Protein AF-A0A257MW65-F1 (afdb_monomer)

Structure (mmCIF, N/CA/C/O backbone):
data_AF-A0A257MW65-F1
#
_entry.id   AF-A0A257MW65-F1
#
loop_
_atom_site.group_PDB
_atom_site.id
_atom_site.type_symbol
_atom_site.label_atom_id
_atom_site.label_alt_id
_atom_site.label_comp_id
_atom_site.label_asym_id
_atom_site.label_entity_id
_atom_site.label_seq_id
_atom_site.pdbx_PDB_ins_code
_atom_site.Cartn_x
_atom_site.Cartn_y
_atom_site.Cartn_z
_atom_site.occupancy
_atom_site.B_iso_or_equiv
_atom_site.auth_seq_id
_atom_site.auth_comp_id
_atom_site.auth_asym_id
_atom_site.auth_atom_id
_atom_site.pdbx_PDB_model_num
ATOM 1 N N . MET A 1 1 ? -24.079 32.398 -59.453 1.00 45.75 1 MET A N 1
ATOM 2 C CA . MET A 1 1 ? -22.745 32.747 -58.920 1.00 45.75 1 MET A CA 1
ATOM 3 C C . MET A 1 1 ? -22.932 33.469 -57.588 1.00 45.75 1 MET A C 1
ATOM 5 O O . MET A 1 1 ? -23.315 34.628 -57.609 1.00 45.75 1 MET A O 1
ATOM 9 N N . LYS A 1 2 ? -22.799 32.754 -56.462 1.00 38.50 2 LYS A N 1
ATOM 10 C CA . LYS A 1 2 ? -22.516 33.248 -55.097 1.00 38.50 2 LYS A CA 1
ATOM 11 C C . LYS A 1 2 ? -22.388 32.013 -54.193 1.00 38.50 2 LYS A C 1
ATOM 13 O O . LYS A 1 2 ? -23.269 31.165 -54.165 1.00 38.50 2 LYS A O 1
ATOM 18 N N . THR A 1 3 ? -21.215 31.882 -53.598 1.00 43.53 3 THR A N 1
ATOM 19 C CA . THR A 1 3 ? -20.648 30.727 -52.893 1.00 43.53 3 THR A CA 1
ATOM 20 C C . THR A 1 3 ? -21.220 30.560 -51.482 1.00 43.53 3 THR A C 1
ATOM 22 O O . THR A 1 3 ? -21.265 31.540 -50.742 1.00 43.53 3 THR A O 1
ATOM 25 N N . LEU A 1 4 ? -21.570 29.332 -51.077 1.00 43.34 4 LEU A N 1
ATOM 26 C CA . LEU A 1 4 ? -21.638 28.942 -49.662 1.00 43.34 4 LEU A CA 1
ATOM 27 C C . LEU A 1 4 ? -20.297 28.313 -49.265 1.00 43.34 4 LEU A C 1
ATOM 29 O O . LEU A 1 4 ? -19.873 27.332 -49.871 1.00 43.34 4 LEU A O 1
ATOM 33 N N . ALA A 1 5 ? -19.642 28.878 -48.253 1.00 49.09 5 ALA A N 1
ATOM 34 C CA . ALA A 1 5 ? -18.481 28.282 -47.604 1.00 49.09 5 ALA A CA 1
ATOM 35 C C . ALA A 1 5 ? -18.961 27.421 -46.428 1.00 49.09 5 ALA A C 1
ATOM 37 O O . ALA A 1 5 ? -19.588 27.933 -45.502 1.00 49.09 5 ALA A O 1
ATOM 38 N N . ALA A 1 6 ? -18.682 26.119 -46.471 1.00 46.75 6 ALA A N 1
ATOM 39 C CA . ALA A 1 6 ? -18.875 25.221 -45.340 1.00 46.75 6 ALA A CA 1
ATOM 40 C C . ALA A 1 6 ? -17.582 25.193 -44.513 1.00 46.75 6 ALA A C 1
ATOM 42 O O . ALA A 1 6 ? -16.540 24.748 -44.993 1.00 46.75 6 ALA A O 1
ATOM 43 N N . ALA A 1 7 ? -17.643 25.699 -43.282 1.00 52.81 7 ALA A N 1
ATOM 44 C CA . ALA A 1 7 ? -16.561 25.586 -42.315 1.00 52.81 7 ALA A CA 1
ATOM 45 C C . ALA A 1 7 ? -16.566 24.168 -41.726 1.00 52.81 7 ALA A C 1
ATOM 47 O O . ALA A 1 7 ? -17.460 23.802 -40.963 1.00 52.81 7 ALA A O 1
ATOM 48 N N . LEU A 1 8 ? -15.577 23.361 -42.107 1.00 46.97 8 LEU A N 1
ATOM 49 C CA . LEU A 1 8 ? -15.338 22.042 -41.533 1.00 46.97 8 LEU A CA 1
ATOM 50 C C . LEU A 1 8 ? -14.536 22.226 -40.236 1.00 46.97 8 LEU A C 1
ATOM 52 O O . LEU A 1 8 ? -13.322 22.413 -40.264 1.00 46.97 8 LEU A O 1
ATOM 56 N N . CYS A 1 9 ? -15.228 22.237 -39.099 1.00 46.06 9 CYS A N 1
ATOM 57 C CA . CYS A 1 9 ? -14.599 22.289 -37.783 1.00 46.06 9 CYS A CA 1
ATOM 58 C C . CYS A 1 9 ? -14.090 20.881 -37.436 1.00 46.06 9 CYS A C 1
ATOM 60 O O . CYS A 1 9 ? -14.868 20.006 -37.057 1.00 46.06 9 CYS A O 1
ATOM 62 N N . LEU A 1 10 ? -12.794 20.637 -37.638 1.00 53.50 10 LEU A N 1
ATOM 63 C CA . LEU A 1 10 ? -12.142 19.372 -37.304 1.00 53.50 10 LEU A CA 1
ATOM 64 C C . LEU A 1 10 ? -11.829 19.366 -35.798 1.00 53.50 10 LEU A C 1
ATOM 66 O O . LEU A 1 10 ? -10.798 19.874 -35.363 1.00 53.50 10 LEU A O 1
ATOM 70 N N . ALA A 1 11 ? -12.744 18.839 -34.983 1.00 56.62 11 ALA A N 1
ATOM 71 C CA . ALA A 1 11 ? -12.486 18.615 -33.565 1.00 56.62 11 ALA A CA 1
ATOM 72 C C . ALA A 1 11 ? -11.553 17.401 -33.409 1.00 56.62 11 ALA A C 1
ATOM 74 O O . ALA A 1 11 ? -11.991 16.253 -33.480 1.00 56.62 11 ALA A O 1
ATOM 75 N N . CYS A 1 12 ? -10.257 17.651 -33.214 1.00 48.00 12 CYS A N 1
ATOM 76 C CA . CYS A 1 12 ? -9.317 16.638 -32.742 1.00 48.00 12 CYS A CA 1
ATOM 77 C C . CYS A 1 12 ? -9.683 16.267 -31.300 1.00 48.00 12 CYS A C 1
ATOM 79 O O . CYS A 1 12 ? -9.282 16.949 -30.360 1.00 48.00 12 CYS A O 1
ATOM 81 N N . PHE A 1 13 ? -10.447 15.191 -31.116 1.00 51.84 13 PHE A N 1
ATOM 82 C CA . PHE A 1 13 ? -10.570 14.549 -29.812 1.00 51.84 13 PHE A CA 1
ATOM 83 C C . PHE A 1 13 ? -9.219 13.919 -29.469 1.00 51.84 13 PHE A C 1
ATOM 85 O O . PHE A 1 13 ? -8.873 12.843 -29.951 1.00 51.84 13 PHE A O 1
ATOM 92 N N . THR A 1 14 ? -8.424 14.607 -28.655 1.00 47.19 14 THR A N 1
ATOM 93 C CA . THR A 1 14 ? -7.296 13.988 -27.964 1.00 47.19 14 THR A CA 1
ATOM 94 C C . THR A 1 14 ? -7.869 12.961 -26.992 1.00 47.19 14 THR A C 1
ATOM 96 O O . THR A 1 14 ? -8.421 13.336 -25.957 1.00 47.19 14 THR A O 1
ATOM 99 N N . HIS A 1 15 ? -7.780 11.671 -27.323 1.00 45.44 15 HIS A N 1
ATOM 100 C CA . HIS A 1 15 ? -7.971 10.618 -26.331 1.00 45.44 15 HIS A CA 1
ATOM 101 C C . HIS A 1 15 ? -6.821 10.722 -25.330 1.00 45.44 15 HIS A C 1
ATOM 103 O O . HIS A 1 15 ? -5.719 10.238 -25.578 1.00 45.44 15 HIS A O 1
ATOM 109 N N . ILE A 1 16 ? -7.070 11.399 -24.212 1.00 57.78 16 ILE A N 1
ATOM 110 C CA . ILE A 1 16 ? -6.272 11.195 -23.011 1.00 57.78 16 ILE A CA 1
ATOM 111 C C . ILE A 1 16 ? -6.591 9.761 -22.594 1.00 57.78 16 ILE A C 1
ATOM 113 O O . ILE A 1 16 ? -7.752 9.450 -22.329 1.00 57.78 16 ILE A O 1
ATOM 117 N N . ALA A 1 17 ? -5.598 8.873 -22.639 1.00 55.84 17 ALA A N 1
ATOM 118 C CA . ALA A 1 17 ? -5.728 7.558 -22.034 1.00 55.84 17 ALA A CA 1
ATOM 119 C C . ALA A 1 17 ? -5.981 7.797 -20.545 1.00 55.84 17 ALA A C 1
ATOM 121 O O . ALA A 1 17 ? -5.096 8.258 -19.826 1.00 55.84 17 ALA A O 1
ATOM 122 N N . GLN A 1 18 ? -7.225 7.610 -20.122 1.00 60.44 18 GLN A N 1
ATOM 123 C CA . GLN A 1 18 ? -7.570 7.689 -18.717 1.00 60.44 18 GLN A CA 1
ATOM 124 C C . GLN A 1 18 ? -6.898 6.483 -18.057 1.00 60.44 18 GLN A C 1
ATOM 126 O O . GLN A 1 18 ? -7.027 5.371 -18.568 1.00 60.44 18 GLN A O 1
ATOM 131 N N . ALA A 1 19 ? -6.157 6.692 -16.969 1.00 73.81 19 ALA A N 1
ATOM 132 C CA . ALA A 1 19 ? -5.786 5.575 -16.108 1.00 73.81 19 ALA A CA 1
ATOM 133 C C . ALA A 1 19 ? -7.074 4.820 -15.728 1.00 73.81 19 ALA A C 1
ATOM 135 O O . ALA A 1 19 ? -8.128 5.443 -15.569 1.00 73.81 19 ALA A O 1
ATOM 136 N N . GLU A 1 20 ? -7.014 3.492 -15.672 1.00 88.19 20 GLU A N 1
ATOM 137 C CA . GLU A 1 20 ? -8.154 2.609 -15.421 1.00 88.19 20 GLU A CA 1
ATOM 138 C C . GLU A 1 20 ? -7.747 1.500 -14.450 1.00 88.19 20 GLU A C 1
ATOM 140 O O . GLU A 1 20 ? -6.576 1.154 -14.315 1.00 88.19 20 GLU A O 1
ATOM 145 N N . CYS A 1 21 ? -8.739 0.917 -13.782 1.00 95.56 21 CYS A N 1
ATOM 146 C CA . CYS A 1 21 ? -8.522 -0.242 -12.928 1.00 95.56 21 CYS A CA 1
ATOM 147 C C . CYS A 1 21 ? -8.007 -1.426 -13.757 1.00 95.56 21 CYS A C 1
ATOM 149 O O . CYS A 1 21 ? -8.577 -1.753 -14.799 1.00 95.56 21 CYS A O 1
ATOM 151 N N . ASP A 1 22 ? -6.965 -2.097 -13.272 1.00 95.88 22 ASP A N 1
ATOM 152 C CA . ASP A 1 22 ? -6.332 -3.217 -13.962 1.00 95.88 22 ASP A CA 1
ATOM 153 C C . ASP A 1 22 ? -6.542 -4.558 -13.222 1.00 95.88 22 ASP A C 1
ATOM 155 O O . ASP A 1 22 ? -7.262 -4.677 -12.228 1.00 95.88 22 ASP A O 1
ATOM 159 N N . LYS A 1 23 ? -5.854 -5.608 -13.684 1.00 96.94 23 LYS A N 1
ATOM 160 C CA . LYS A 1 23 ? -5.909 -6.938 -13.051 1.00 96.94 23 LYS A CA 1
ATOM 161 C C . LYS A 1 23 ? -5.281 -6.981 -11.655 1.00 96.94 23 LYS A C 1
ATOM 163 O O . LYS A 1 23 ? -5.504 -7.945 -10.923 1.00 96.94 23 LYS A O 1
ATOM 168 N N . ASN A 1 24 ? -4.420 -6.033 -11.299 1.00 97.06 24 ASN A N 1
ATOM 169 C CA . ASN A 1 24 ? -3.856 -5.941 -9.959 1.00 97.06 24 ASN A CA 1
ATOM 170 C C . ASN A 1 24 ? -4.863 -5.327 -8.988 1.00 97.06 24 ASN A C 1
ATOM 172 O O . ASN A 1 24 ? -4.951 -5.821 -7.864 1.00 97.06 24 ASN A O 1
ATOM 176 N N . ALA A 1 25 ? -5.693 -4.378 -9.430 1.00 97.94 25 ALA A N 1
ATOM 177 C CA . ALA A 1 25 ? -6.851 -3.934 -8.655 1.00 97.94 25 ALA A CA 1
ATOM 178 C C . ALA A 1 25 ? -7.771 -5.120 -8.297 1.00 97.94 25 ALA A C 1
ATOM 180 O O . ALA A 1 25 ? -8.117 -5.295 -7.129 1.00 97.94 25 ALA A O 1
ATOM 181 N N . ASP A 1 26 ? -8.069 -6.014 -9.250 1.00 97.69 26 ASP A N 1
ATOM 182 C CA . ASP A 1 26 ? -8.863 -7.228 -8.985 1.00 97.69 26 ASP A CA 1
ATOM 183 C C . ASP A 1 26 ? -8.221 -8.137 -7.924 1.00 97.69 26 ASP A C 1
ATOM 185 O O . ASP A 1 26 ? -8.892 -8.655 -7.024 1.00 97.69 26 ASP A O 1
ATOM 189 N N . LYS A 1 27 ? -6.898 -8.342 -8.006 1.00 97.00 27 LYS A N 1
ATOM 190 C CA . LYS A 1 27 ? -6.151 -9.125 -7.006 1.00 97.00 27 LYS A CA 1
ATOM 191 C C . LYS A 1 27 ? -6.209 -8.462 -5.634 1.00 97.00 27 LYS A C 1
ATOM 193 O O . LYS A 1 27 ? -6.384 -9.170 -4.643 1.00 97.00 27 LYS A O 1
ATOM 198 N N . LEU A 1 28 ? -6.073 -7.137 -5.578 1.00 97.12 28 LEU A N 1
ATOM 199 C CA . LEU A 1 28 ? -6.135 -6.363 -4.343 1.00 97.12 28 LEU A CA 1
ATOM 200 C C . LEU A 1 28 ? -7.518 -6.487 -3.692 1.00 97.12 28 LEU A C 1
ATOM 202 O O . LEU A 1 28 ? -7.604 -6.823 -2.514 1.00 97.12 28 LEU A O 1
ATOM 206 N N . ILE A 1 29 ? -8.593 -6.314 -4.467 1.00 98.25 29 ILE A N 1
ATOM 207 C CA . ILE A 1 29 ? -9.978 -6.473 -3.994 1.00 98.25 29 ILE A CA 1
ATOM 208 C C . ILE A 1 29 ? -10.203 -7.887 -3.462 1.00 98.25 29 ILE A C 1
ATOM 21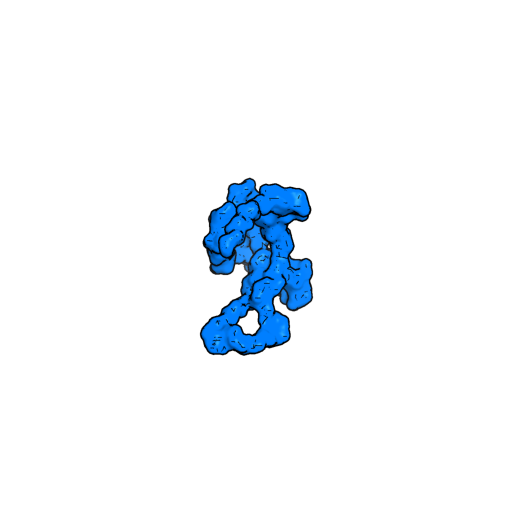0 O O . ILE A 1 29 ? -10.767 -8.063 -2.384 1.00 98.25 29 ILE A O 1
ATOM 214 N N . LYS A 1 30 ? -9.723 -8.910 -4.178 1.00 98.25 30 LYS A N 1
ATOM 215 C CA . LYS A 1 30 ? -9.834 -10.301 -3.730 1.00 98.25 30 LYS A CA 1
ATOM 216 C C . LYS A 1 30 ? -9.083 -10.546 -2.417 1.00 98.25 30 LYS A C 1
ATOM 218 O O . LYS A 1 30 ? -9.608 -11.232 -1.542 1.00 98.25 30 LYS A O 1
ATOM 223 N N . ALA A 1 31 ? -7.868 -10.016 -2.286 1.00 97.19 31 ALA A N 1
ATOM 224 C CA . ALA A 1 31 ? -7.037 -10.191 -1.095 1.00 97.19 31 ALA A CA 1
ATOM 225 C C . ALA A 1 31 ? -7.609 -9.463 0.133 1.00 97.19 31 ALA A C 1
ATOM 227 O O . ALA A 1 31 ? -7.552 -9.995 1.238 1.00 97.19 31 ALA A O 1
ATOM 228 N N . TYR A 1 32 ? -8.204 -8.286 -0.069 1.00 96.56 32 TYR A N 1
ATOM 229 C CA . TYR A 1 32 ? -8.754 -7.431 0.985 1.00 96.56 32 TYR A CA 1
ATOM 230 C C . TYR A 1 32 ? -10.271 -7.284 0.868 1.00 96.56 32 TYR A C 1
ATOM 232 O O . TYR A 1 32 ? -10.823 -6.196 1.032 1.00 96.56 32 TYR A O 1
ATOM 240 N N . SER A 1 33 ? -10.959 -8.396 0.602 1.00 97.19 33 SER A N 1
ATOM 241 C CA . SER A 1 33 ? -12.408 -8.403 0.367 1.00 97.19 33 SER A CA 1
ATOM 242 C C . SER A 1 33 ? -13.240 -7.963 1.575 1.00 97.19 33 SER A C 1
ATOM 244 O O . SER A 1 33 ? -14.393 -7.596 1.395 1.00 97.19 33 SER A O 1
ATOM 246 N N . GLU A 1 34 ? -12.677 -7.922 2.784 1.00 95.69 34 GLU A N 1
ATOM 247 C CA . GLU A 1 34 ? -13.309 -7.341 3.982 1.00 95.69 34 GLU A CA 1
ATOM 248 C C . GLU A 1 34 ? -13.256 -5.801 4.011 1.00 95.69 34 GLU A C 1
ATOM 250 O O . GLU A 1 34 ? -14.000 -5.171 4.755 1.00 95.69 34 GLU A O 1
ATOM 255 N N . HIS A 1 35 ? -12.413 -5.172 3.187 1.00 97.19 35 HIS A N 1
ATOM 256 C CA . HIS A 1 35 ? -12.237 -3.715 3.145 1.00 97.19 35 HIS A CA 1
ATOM 257 C C . HIS A 1 35 ? -12.667 -3.099 1.812 1.00 97.19 35 HIS A C 1
ATOM 259 O O . HIS A 1 35 ? -13.164 -1.973 1.796 1.00 97.19 35 HIS A O 1
ATOM 265 N N . LEU A 1 36 ? -12.515 -3.827 0.703 1.00 98.25 36 LEU A N 1
ATOM 266 C CA . LEU A 1 36 ? -12.768 -3.342 -0.654 1.00 98.25 36 LEU A CA 1
ATOM 267 C C . LEU A 1 36 ? -13.958 -4.055 -1.301 1.00 98.25 36 LEU A C 1
ATOM 269 O O . LEU A 1 36 ? -14.207 -5.236 -1.058 1.00 98.25 36 LEU A O 1
ATOM 273 N N . VAL A 1 37 ? -14.683 -3.323 -2.146 1.00 97.81 37 VAL A N 1
ATOM 274 C CA . VAL A 1 37 ? -15.851 -3.817 -2.893 1.00 97.81 37 VAL A CA 1
ATOM 275 C C . VAL A 1 37 ? -15.528 -3.974 -4.373 1.00 97.81 37 VAL A C 1
ATOM 277 O O . VAL A 1 37 ? -15.818 -5.013 -4.959 1.00 97.81 37 VAL A O 1
ATOM 280 N N . ALA A 1 38 ? -14.958 -2.931 -4.975 1.00 97.81 38 ALA A N 1
ATOM 281 C CA . ALA A 1 38 ? -14.744 -2.835 -6.412 1.00 97.81 38 ALA A CA 1
ATOM 282 C C . ALA A 1 38 ? -13.642 -1.817 -6.739 1.00 97.81 38 ALA A C 1
ATOM 284 O O . ALA A 1 38 ? -13.195 -1.064 -5.871 1.00 97.81 38 ALA A O 1
ATOM 285 N N . CYS A 1 39 ? -13.250 -1.772 -8.010 1.00 98.06 39 CYS A N 1
ATOM 286 C CA . CYS A 1 39 ? -12.525 -0.659 -8.604 1.00 98.06 39 CYS A CA 1
ATOM 287 C C . CYS A 1 39 ? -13.306 -0.206 -9.838 1.00 98.06 39 CYS A C 1
ATOM 289 O O . CYS A 1 39 ? -13.576 -1.003 -10.733 1.00 98.06 39 CYS A O 1
ATOM 291 N N . GLU A 1 40 ? -13.706 1.061 -9.867 1.00 96.25 40 GLU A N 1
ATOM 292 C CA . GLU A 1 40 ? -14.568 1.627 -10.904 1.00 96.25 40 GLU A CA 1
AT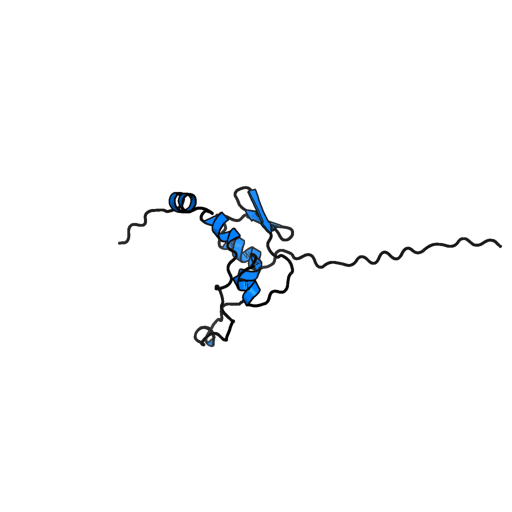OM 293 C C . GLU A 1 40 ? -13.967 2.936 -11.395 1.00 96.25 40 GLU A C 1
ATOM 295 O O . GLU A 1 40 ? -13.718 3.829 -10.582 1.00 96.25 40 GLU A O 1
ATOM 300 N N . ASN A 1 41 ? -13.778 3.081 -12.710 1.00 95.50 41 ASN A N 1
ATOM 301 C CA . ASN A 1 41 ? -13.261 4.310 -13.322 1.00 95.50 41 ASN A CA 1
ATOM 302 C C . ASN A 1 41 ? -12.016 4.833 -12.583 1.00 95.50 41 ASN A C 1
ATOM 304 O O . ASN A 1 41 ? -11.994 5.978 -12.128 1.00 95.50 41 ASN A O 1
ATOM 308 N N . ASN A 1 42 ? -11.018 3.959 -12.403 1.00 97.25 42 ASN A N 1
ATOM 309 C CA . ASN A 1 42 ? -9.752 4.276 -11.736 1.00 97.25 42 ASN A CA 1
ATOM 310 C C . ASN A 1 42 ? -9.856 4.631 -10.243 1.00 97.25 42 ASN A C 1
ATOM 312 O O . ASN A 1 42 ? -9.050 5.379 -9.692 1.00 97.25 42 ASN A O 1
ATOM 316 N N . THR A 1 43 ? -10.902 4.152 -9.580 1.00 98.06 43 THR A N 1
ATOM 317 C CA . THR A 1 43 ? -11.170 4.483 -8.184 1.00 98.06 43 THR A CA 1
ATOM 318 C C . THR A 1 43 ? -11.517 3.226 -7.411 1.00 98.06 43 THR A C 1
ATOM 320 O O . THR A 1 43 ? -12.496 2.550 -7.732 1.00 98.06 43 THR A O 1
ATOM 323 N N . LEU A 1 44 ? -10.760 2.938 -6.356 1.00 98.31 44 LEU A N 1
ATOM 324 C CA . LEU A 1 44 ? -11.110 1.907 -5.389 1.00 98.31 44 LEU A CA 1
ATOM 325 C C . LEU A 1 44 ? -12.333 2.332 -4.580 1.00 98.31 44 LEU A C 1
ATOM 327 O O . LEU A 1 44 ? -12.413 3.463 -4.094 1.00 98.31 44 LEU A O 1
ATOM 331 N N . VAL A 1 45 ? -13.266 1.397 -4.415 1.00 98.12 45 VAL A N 1
ATOM 332 C CA . VAL A 1 45 ? -14.481 1.556 -3.617 1.00 98.12 45 VAL A CA 1
ATOM 333 C C . VAL A 1 45 ? -14.343 0.729 -2.347 1.00 98.12 45 VAL A C 1
ATOM 335 O O . VAL A 1 45 ? -14.285 -0.504 -2.391 1.00 98.12 45 VAL A O 1
ATOM 338 N N . TRP A 1 46 ? -14.301 1.414 -1.211 1.00 98.06 46 TRP A N 1
ATOM 339 C CA . TRP A 1 46 ? -14.195 0.808 0.110 1.00 98.06 46 TRP A CA 1
ATOM 340 C C . TRP A 1 46 ? -15.572 0.385 0.633 1.00 98.06 46 TRP A C 1
ATOM 342 O O . TRP A 1 46 ? -16.598 0.979 0.301 1.00 98.06 46 TRP A O 1
ATOM 352 N N . ARG A 1 47 ? -15.617 -0.632 1.501 1.00 97.31 47 ARG A N 1
ATOM 353 C CA . ARG A 1 47 ? -16.870 -1.128 2.104 1.00 97.31 47 ARG A CA 1
ATOM 354 C C . ARG A 1 47 ? -17.587 -0.098 2.968 1.00 97.31 47 ARG A C 1
ATOM 356 O O . ARG A 1 47 ? -18.806 -0.160 3.088 1.00 97.31 47 ARG A O 1
ATOM 363 N N . ASN A 1 48 ? -16.850 0.840 3.554 1.00 94.81 48 ASN A N 1
ATOM 364 C CA . ASN A 1 48 ? -17.407 1.966 4.308 1.00 94.81 48 ASN A CA 1
ATOM 365 C C . ASN A 1 48 ? -17.970 3.082 3.395 1.00 94.81 48 ASN A C 1
ATOM 367 O O . ASN A 1 48 ? -18.454 4.088 3.905 1.00 94.81 48 ASN A O 1
ATOM 371 N N . GLY A 1 49 ? -17.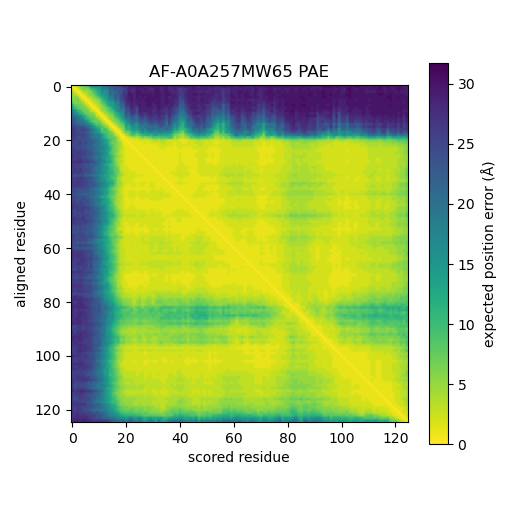917 2.913 2.067 1.00 96.00 49 GLY A N 1
ATOM 372 C CA . GLY A 1 49 ? -18.382 3.881 1.073 1.00 96.00 49 GLY A CA 1
ATOM 373 C C . GLY A 1 49 ? -17.329 4.906 0.644 1.00 96.00 49 GLY A C 1
ATOM 374 O O . GLY A 1 49 ? -17.598 5.701 -0.258 1.00 96.00 49 GLY A O 1
ATOM 375 N N . GLU A 1 50 ? -16.138 4.899 1.245 1.00 96.44 50 GLU A N 1
ATOM 376 C CA . GLU A 1 50 ? -15.047 5.775 0.827 1.00 96.44 50 GLU A CA 1
ATOM 377 C C . GLU A 1 50 ? -14.527 5.410 -0.567 1.00 96.44 50 GLU A C 1
ATOM 379 O O . GLU A 1 50 ? -14.651 4.280 -1.050 1.00 96.44 50 GLU A O 1
ATOM 384 N N . ARG A 1 51 ? -13.922 6.400 -1.222 1.00 97.12 51 ARG A N 1
ATOM 385 C CA . ARG A 1 51 ? -13.353 6.275 -2.561 1.00 97.12 51 ARG A CA 1
ATOM 386 C C . ARG A 1 51 ? -11.912 6.766 -2.548 1.00 97.12 51 ARG A C 1
ATOM 388 O O . ARG A 1 51 ? -11.629 7.800 -1.946 1.00 97.12 51 ARG A O 1
ATOM 395 N N . GLN A 1 52 ? -11.023 6.036 -3.212 1.00 97.75 52 GLN A N 1
ATOM 396 C CA . GLN A 1 52 ? -9.599 6.363 -3.299 1.00 97.75 52 GLN A CA 1
ATOM 397 C C . GLN A 1 52 ? -9.110 6.185 -4.737 1.00 97.75 52 GLN A C 1
ATOM 399 O O . GLN A 1 52 ? -9.467 5.201 -5.382 1.00 97.75 52 GLN A O 1
ATOM 404 N N . LEU A 1 53 ? -8.314 7.133 -5.236 1.00 97.62 53 LEU A N 1
ATOM 405 C CA . LEU A 1 53 ? -7.679 7.027 -6.551 1.00 97.62 53 LEU A CA 1
ATOM 406 C C . LEU A 1 53 ? -6.810 5.763 -6.614 1.00 97.62 53 LEU A C 1
ATOM 408 O O . LEU A 1 53 ? -6.106 5.459 -5.651 1.00 97.62 53 LEU A O 1
ATOM 412 N N . TYR A 1 54 ? -6.902 5.027 -7.721 1.00 98.38 54 TYR A N 1
ATOM 413 C CA . TYR A 1 54 ? -6.096 3.830 -7.937 1.00 98.38 54 TYR A CA 1
ATOM 414 C C . TYR A 1 54 ? -4.736 4.161 -8.566 1.00 98.38 54 TYR A C 1
ATOM 416 O O . TYR A 1 54 ? -3.730 3.770 -7.986 1.00 98.38 54 TYR A O 1
ATOM 424 N N . ASP A 1 55 ? -4.737 4.898 -9.681 1.00 97.88 55 ASP A N 1
ATOM 425 C CA . ASP A 1 55 ? -3.555 5.248 -10.488 1.00 97.88 55 ASP A CA 1
ATOM 426 C C . ASP A 1 55 ? -3.620 6.729 -10.926 1.00 97.88 55 ASP A C 1
ATOM 428 O O . ASP A 1 55 ? -4.616 7.185 -11.493 1.00 97.88 55 ASP A O 1
ATOM 432 N N . ASP A 1 56 ? -2.591 7.525 -10.658 1.00 96.50 56 ASP A N 1
ATOM 433 C CA . ASP A 1 56 ? -2.500 8.940 -11.029 1.00 96.50 56 ASP A CA 1
ATOM 434 C C . ASP A 1 56 ? -2.004 9.183 -12.464 1.00 96.50 56 ASP A C 1
ATOM 436 O O . ASP A 1 56 ? -1.957 10.331 -12.930 1.00 96.50 56 ASP A O 1
ATOM 440 N N . GLY A 1 57 ? -1.675 8.109 -13.179 1.00 95.50 57 GLY A N 1
ATOM 441 C CA . GLY A 1 57 ? -1.235 8.075 -14.565 1.00 95.50 57 GLY A CA 1
ATOM 442 C C . GLY A 1 57 ? 0.190 8.579 -14.774 1.00 95.50 57 GLY A C 1
ATOM 443 O O . GLY A 1 57 ? 0.588 8.821 -15.921 1.00 95.50 57 GLY A O 1
ATOM 444 N N . LYS A 1 58 ? 0.970 8.803 -13.709 1.00 95.62 58 LYS A N 1
ATOM 445 C CA . LYS A 1 58 ? 2.328 9.343 -13.820 1.00 95.62 58 LYS A CA 1
ATOM 446 C C . LYS A 1 58 ? 3.365 8.235 -13.875 1.00 95.62 58 LYS A C 1
ATOM 448 O O . LYS A 1 58 ? 3.365 7.295 -13.092 1.00 95.62 58 LYS A O 1
ATOM 453 N N . GLN A 1 59 ? 4.357 8.423 -14.741 1.00 95.62 59 GLN A N 1
ATOM 454 C CA . GLN A 1 59 ? 5.596 7.658 -14.656 1.00 95.62 59 GLN A CA 1
ATOM 455 C C . GLN A 1 59 ? 6.459 8.222 -13.531 1.00 95.62 59 GLN A C 1
ATOM 457 O O . GLN A 1 59 ? 6.821 9.401 -13.556 1.00 95.62 59 GLN A O 1
ATOM 462 N N . LYS A 1 60 ? 6.798 7.374 -12.563 1.00 96.06 60 LYS A N 1
ATOM 463 C CA . LYS A 1 60 ? 7.556 7.759 -11.373 1.00 96.06 60 LYS A CA 1
ATOM 464 C C . LYS A 1 60 ? 8.971 7.177 -11.416 1.00 96.06 60 LYS A C 1
ATOM 466 O O . LYS A 1 60 ? 9.196 6.064 -11.894 1.00 96.06 60 LYS A O 1
ATOM 471 N N . THR A 1 61 ? 9.953 7.939 -10.934 1.00 97.12 61 THR A N 1
ATOM 472 C CA . THR A 1 61 ? 11.293 7.410 -10.635 1.00 97.12 61 THR A CA 1
ATOM 473 C C . THR A 1 61 ? 11.237 6.484 -9.420 1.00 97.12 61 THR A C 1
ATOM 475 O O . THR A 1 61 ? 10.265 6.498 -8.670 1.00 97.12 61 THR A O 1
ATOM 478 N N . PHE A 1 62 ? 12.295 5.706 -9.168 1.00 96.06 62 PHE A N 1
ATOM 479 C CA . PHE A 1 62 ? 12.323 4.825 -7.994 1.00 96.06 62 PHE A CA 1
ATOM 480 C C . PHE A 1 62 ? 12.122 5.579 -6.670 1.00 96.06 62 PHE A C 1
ATOM 482 O O . PHE A 1 62 ? 11.342 5.142 -5.833 1.00 96.06 62 PHE A O 1
ATOM 489 N N . ASP A 1 63 ? 12.762 6.737 -6.502 1.00 97.06 63 ASP A N 1
ATOM 490 C CA . ASP A 1 63 ? 12.593 7.547 -5.290 1.00 97.06 63 ASP A CA 1
ATOM 491 C C . ASP A 1 63 ? 11.174 8.127 -5.187 1.00 97.06 63 ASP A C 1
ATOM 493 O O . ASP A 1 63 ? 10.611 8.205 -4.099 1.00 97.06 63 ASP A O 1
ATOM 497 N N . GLN A 1 64 ? 10.551 8.481 -6.316 1.00 97.75 64 GLN A N 1
ATOM 498 C CA . GLN A 1 64 ? 9.151 8.911 -6.328 1.00 97.75 64 GLN A CA 1
ATOM 499 C C . GLN A 1 64 ? 8.194 7.768 -5.974 1.00 97.75 64 GLN A C 1
ATOM 501 O O . GLN A 1 64 ? 7.238 8.014 -5.249 1.00 97.75 64 GLN A O 1
ATOM 506 N N . LEU A 1 65 ? 8.467 6.532 -6.406 1.00 97.56 65 LEU A N 1
ATOM 507 C CA . LEU A 1 65 ? 7.705 5.360 -5.965 1.00 97.56 65 LEU A CA 1
ATOM 508 C C . LEU A 1 65 ? 7.817 5.166 -4.444 1.00 97.56 65 LEU A C 1
ATOM 510 O O . LEU A 1 65 ? 6.860 4.765 -3.797 1.00 97.56 65 LEU A O 1
ATOM 514 N N . LEU A 1 66 ? 8.972 5.448 -3.837 1.00 96.81 66 LEU A N 1
ATOM 515 C CA . LEU A 1 66 ? 9.122 5.304 -2.385 1.00 96.81 66 LEU A CA 1
ATOM 516 C C . LEU A 1 66 ? 8.327 6.350 -1.594 1.00 96.81 66 LEU A C 1
ATOM 518 O O . LEU A 1 66 ? 7.759 6.017 -0.557 1.00 96.81 66 LEU A O 1
ATOM 522 N N . GLU A 1 67 ? 8.297 7.593 -2.072 1.00 96.62 67 GLU A N 1
ATOM 523 C CA . GLU A 1 67 ? 7.788 8.734 -1.299 1.00 96.62 67 GLU A CA 1
ATOM 524 C C . GLU A 1 67 ? 6.365 9.169 -1.687 1.00 96.62 67 GLU A C 1
ATOM 526 O O . GLU A 1 67 ? 5.684 9.831 -0.907 1.00 96.62 67 GLU A O 1
ATOM 531 N N . GLN A 1 68 ? 5.924 8.865 -2.910 1.00 97.00 68 GLN A N 1
ATOM 532 C CA . GLN A 1 68 ? 4.715 9.436 -3.523 1.00 97.00 68 GLN A CA 1
ATOM 533 C C . GLN A 1 68 ? 3.875 8.384 -4.260 1.00 97.00 68 GLN A C 1
ATOM 535 O O . GLN A 1 68 ? 3.120 8.736 -5.165 1.00 97.00 68 GLN A O 1
ATOM 540 N N . ALA A 1 69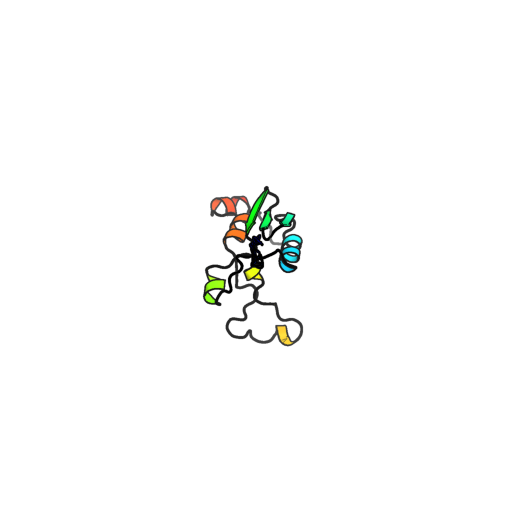 ? 4.012 7.109 -3.893 1.00 97.69 69 ALA A N 1
ATOM 541 C CA . AL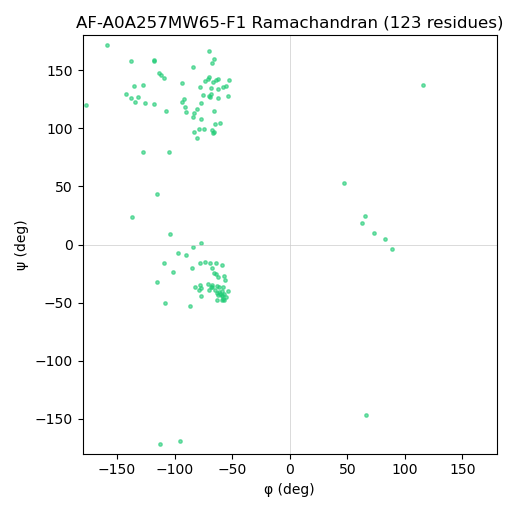A A 1 69 ? 3.227 6.038 -4.491 1.00 97.69 69 ALA A CA 1
ATOM 542 C C . ALA A 1 69 ? 1.738 6.137 -4.161 1.00 97.69 69 ALA A C 1
ATOM 544 O O . ALA A 1 69 ? 1.339 6.375 -3.018 1.00 97.69 69 ALA A O 1
ATOM 545 N N . ASP A 1 70 ? 0.932 5.845 -5.163 1.00 97.75 70 ASP A N 1
ATOM 546 C CA . ASP A 1 70 ? -0.471 5.452 -5.157 1.00 97.75 70 ASP A CA 1
ATOM 547 C C . ASP A 1 70 ? -0.599 3.919 -5.194 1.00 97.75 70 ASP A C 1
ATOM 549 O O . ASP A 1 70 ? 0.316 3.185 -4.799 1.00 97.75 70 ASP A O 1
ATOM 553 N N . VAL A 1 71 ? -1.811 3.413 -5.414 1.00 97.94 71 VAL A N 1
ATOM 554 C CA . VAL A 1 71 ? -2.151 2.035 -5.041 1.00 97.94 71 VAL A CA 1
ATOM 555 C C . VAL A 1 71 ? -1.694 1.020 -6.088 1.00 97.94 71 VAL A C 1
ATOM 557 O O . VAL A 1 71 ? -1.261 -0.081 -5.740 1.00 97.94 71 VAL A O 1
ATOM 560 N N . GLU A 1 72 ? -1.776 1.369 -7.362 1.00 97.88 72 GLU A N 1
ATOM 561 C CA . GLU A 1 72 ? -1.195 0.637 -8.485 1.00 97.88 72 GLU A CA 1
ATOM 562 C C . GLU A 1 72 ? 0.331 0.467 -8.365 1.00 97.88 72 GLU A C 1
ATOM 564 O O . GLU A 1 72 ? 0.857 -0.610 -8.659 1.00 97.88 72 GLU A O 1
ATOM 569 N N . ASP A 1 73 ? 1.034 1.473 -7.844 1.00 97.62 73 ASP A N 1
ATOM 570 C CA . ASP A 1 73 ? 2.491 1.513 -7.716 1.00 97.62 73 ASP A CA 1
ATOM 571 C C . ASP A 1 73 ? 3.014 0.432 -6.765 1.00 97.62 73 ASP A C 1
ATOM 573 O O . ASP A 1 73 ? 4.136 -0.066 -6.909 1.00 97.62 73 ASP A O 1
ATOM 577 N N . MET A 1 74 ? 2.182 -0.020 -5.821 1.00 96.75 74 MET A N 1
ATOM 578 C CA . MET A 1 74 ? 2.490 -1.158 -4.947 1.00 96.75 74 MET A CA 1
ATOM 579 C C . MET A 1 74 ? 2.761 -2.452 -5.737 1.00 96.75 74 MET A C 1
ATOM 581 O O . MET A 1 74 ? 3.359 -3.392 -5.204 1.00 96.75 74 MET A O 1
ATOM 585 N N . PHE A 1 75 ? 2.352 -2.501 -7.009 1.00 95.69 75 PHE A N 1
ATOM 586 C CA . PHE A 1 75 ? 2.554 -3.614 -7.934 1.00 95.69 75 PHE A CA 1
ATOM 587 C C . PHE A 1 75 ? 3.657 -3.362 -8.978 1.00 95.69 75 PHE A C 1
ATOM 589 O O . PHE A 1 75 ? 3.826 -4.191 -9.875 1.00 95.69 75 PHE A O 1
ATOM 596 N N . ALA A 1 76 ? 4.441 -2.280 -8.858 1.00 94.81 76 ALA A N 1
ATOM 597 C CA . ALA A 1 76 ? 5.475 -1.894 -9.828 1.00 94.81 76 ALA A CA 1
ATOM 598 C C . ALA A 1 76 ? 6.533 -2.986 -10.085 1.00 94.81 76 ALA A C 1
ATOM 600 O O . ALA A 1 76 ? 7.070 -3.092 -11.190 1.00 94.81 76 ALA A O 1
ATOM 601 N N . PHE A 1 77 ? 6.820 -3.825 -9.083 1.00 93.25 77 PHE A N 1
ATOM 602 C CA . PHE A 1 77 ? 7.802 -4.904 -9.187 1.00 93.25 77 PHE A CA 1
ATOM 603 C C . PHE A 1 77 ? 7.149 -6.276 -8.986 1.00 93.25 77 PHE A C 1
ATOM 605 O O . PHE A 1 77 ? 6.600 -6.544 -7.912 1.00 93.25 77 PHE A O 1
ATOM 612 N N . PRO A 1 78 ? 7.232 -7.187 -9.974 1.00 91.44 78 PRO A N 1
ATOM 613 C CA . PRO A 1 78 ? 6.742 -8.543 -9.801 1.00 91.44 78 PR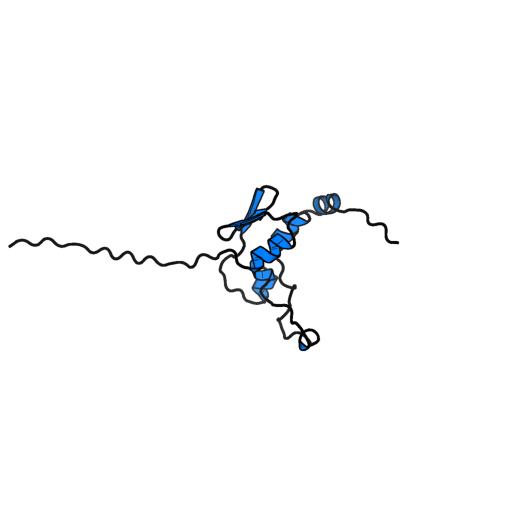O A CA 1
ATOM 614 C C . PRO A 1 78 ? 7.641 -9.323 -8.838 1.00 91.44 78 PRO A C 1
ATOM 616 O O . PRO A 1 78 ? 8.867 -9.208 -8.871 1.00 91.44 78 PRO A O 1
ATOM 619 N N . TYR A 1 79 ? 7.037 -10.195 -8.031 1.00 89.06 79 TYR A N 1
ATOM 620 C CA . TYR A 1 79 ? 7.801 -11.177 -7.268 1.00 89.06 79 TYR A CA 1
ATOM 621 C C . TYR A 1 79 ? 8.404 -12.229 -8.212 1.00 89.06 79 TYR A C 1
ATOM 623 O O . TYR A 1 79 ? 7.661 -12.831 -8.997 1.00 89.06 79 TYR A O 1
ATOM 631 N N . PRO A 1 80 ? 9.724 -12.487 -8.153 1.00 89.50 80 PRO A N 1
ATOM 632 C CA . PRO A 1 80 ? 10.342 -13.535 -8.952 1.00 89.50 80 PRO A CA 1
ATOM 633 C C . PRO A 1 80 ? 9.809 -14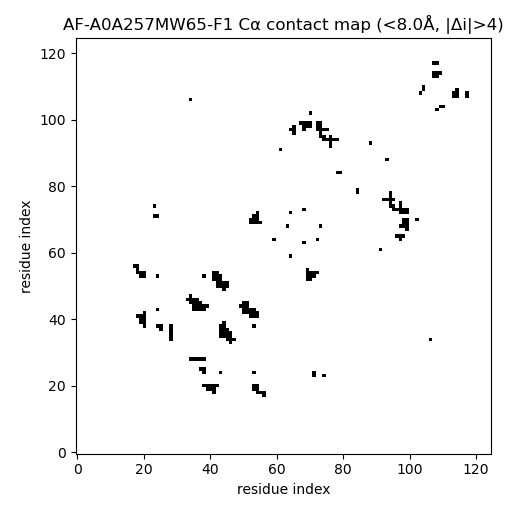.912 -8.542 1.00 89.50 80 PRO A C 1
ATOM 635 O O . PRO A 1 80 ? 9.602 -15.196 -7.363 1.00 89.50 80 PRO A O 1
ATOM 638 N N . VAL A 1 81 ? 9.606 -15.783 -9.531 1.00 90.25 81 VAL A N 1
ATOM 639 C CA . VAL A 1 81 ? 9.085 -17.146 -9.346 1.00 90.25 81 VAL A CA 1
ATOM 640 C C . VAL A 1 81 ? 10.103 -18.196 -9.798 1.00 90.25 81 VAL A C 1
ATOM 642 O O . VAL A 1 81 ? 10.975 -17.924 -10.626 1.00 90.25 81 VAL A O 1
ATOM 645 N N . GLY A 1 82 ? 9.974 -19.420 -9.281 1.00 91.81 82 GLY A N 1
ATOM 646 C CA . GLY A 1 82 ? 10.840 -20.545 -9.647 1.00 91.81 82 GLY A CA 1
ATOM 647 C C . GLY A 1 82 ? 12.290 -20.343 -9.205 1.00 91.81 82 GLY A C 1
ATOM 648 O O . GLY A 1 82 ? 12.551 -19.715 -8.189 1.00 91.81 82 GLY A O 1
ATOM 649 N N . ALA A 1 83 ? 13.255 -20.855 -9.973 1.00 87.81 83 ALA A N 1
ATOM 650 C CA . ALA A 1 83 ? 14.676 -20.771 -9.616 1.00 87.81 83 ALA A CA 1
ATOM 651 C C . ALA A 1 83 ? 15.180 -19.326 -9.403 1.00 87.81 83 ALA A C 1
ATOM 653 O O . ALA A 1 83 ? 16.097 -19.101 -8.616 1.00 87.81 83 ALA A O 1
ATOM 654 N N . ASN A 1 84 ? 14.545 -18.343 -10.049 1.00 83.69 84 ASN A N 1
ATOM 655 C CA . ASN A 1 84 ? 14.903 -16.932 -9.926 1.00 83.69 84 ASN A CA 1
ATOM 656 C C . ASN A 1 84 ? 14.478 -16.311 -8.584 1.00 83.69 84 ASN A C 1
ATOM 658 O O . ASN A 1 84 ? 14.984 -15.247 -8.245 1.00 83.69 84 ASN A O 1
ATOM 662 N N . SER A 1 85 ? 13.591 -16.946 -7.800 1.00 86.06 85 SER A N 1
ATOM 663 C CA . SER A 1 85 ? 13.160 -16.406 -6.499 1.00 86.06 85 SER A CA 1
ATOM 664 C C . SER A 1 85 ? 14.257 -16.424 -5.434 1.00 86.06 85 SER A C 1
ATOM 666 O O . SER A 1 85 ? 14.126 -15.767 -4.407 1.00 86.06 85 SER A O 1
ATOM 668 N N . TYR A 1 86 ? 15.323 -17.193 -5.662 1.00 84.19 86 TYR A N 1
ATOM 669 C CA . TYR A 1 86 ? 16.471 -17.306 -4.761 1.00 84.19 86 TYR A CA 1
ATOM 670 C C . TYR A 1 86 ? 17.642 -16.406 -5.169 1.00 84.19 86 TYR A C 1
ATOM 672 O O . TYR A 1 86 ? 18.635 -16.330 -4.445 1.00 84.19 86 TYR A O 1
ATOM 680 N N . ALA A 1 87 ? 17.559 -15.755 -6.332 1.00 86.69 87 ALA A N 1
ATOM 681 C CA . ALA A 1 87 ? 18.591 -14.831 -6.767 1.00 86.69 87 ALA A CA 1
ATOM 682 C C . ALA A 1 87 ? 18.543 -13.554 -5.909 1.00 86.69 87 ALA A C 1
ATOM 684 O O . ALA A 1 87 ? 17.450 -13.084 -5.580 1.00 86.69 87 ALA A O 1
ATOM 685 N N . PRO A 1 88 ? 19.699 -12.959 -5.563 1.00 87.12 88 PRO A N 1
ATOM 686 C CA . PRO A 1 88 ? 19.719 -11.634 -4.963 1.00 87.12 88 PRO A CA 1
ATOM 687 C C . PRO A 1 88 ? 18.973 -10.634 -5.860 1.00 87.12 88 PRO A C 1
ATOM 689 O O . PRO A 1 88 ? 19.177 -10.659 -7.080 1.00 87.12 88 PRO A O 1
ATOM 692 N N . PRO A 1 89 ? 18.124 -9.758 -5.296 1.00 86.12 89 PRO A N 1
ATOM 693 C CA . PRO A 1 89 ? 17.438 -8.754 -6.091 1.00 86.12 89 PRO A CA 1
ATOM 694 C C . PRO A 1 89 ? 18.454 -7.804 -6.731 1.00 86.12 89 PRO A C 1
ATOM 696 O O . PRO A 1 89 ? 19.463 -7.434 -6.124 1.00 86.12 89 PRO A O 1
ATOM 699 N N . ALA A 1 90 ? 18.177 -7.397 -7.970 1.00 89.56 90 ALA A N 1
ATOM 700 C CA . ALA A 1 90 ? 18.910 -6.308 -8.597 1.00 89.56 90 ALA A CA 1
ATOM 701 C C . ALA A 1 90 ? 18.633 -4.990 -7.854 1.00 89.56 90 ALA A C 1
ATOM 703 O O . ALA A 1 90 ? 17.626 -4.850 -7.154 1.00 89.56 90 ALA A O 1
ATOM 704 N N . VAL A 1 91 ? 19.518 -4.006 -8.031 1.00 92.25 91 VAL A N 1
ATOM 705 C CA . VAL A 1 91 ? 19.324 -2.667 -7.460 1.00 92.25 91 VAL A CA 1
ATOM 706 C C . VAL A 1 91 ? 17.953 -2.138 -7.878 1.00 92.25 91 VAL A C 1
ATOM 708 O O . VAL A 1 91 ? 17.629 -2.131 -9.064 1.00 92.25 91 VAL A O 1
ATOM 711 N N . ASN A 1 92 ? 17.166 -1.704 -6.891 1.00 92.31 92 ASN A N 1
ATOM 712 C CA . ASN A 1 92 ? 15.835 -1.119 -7.065 1.00 92.31 92 ASN A CA 1
ATOM 713 C C . ASN A 1 92 ? 14.777 -2.047 -7.691 1.00 92.31 92 ASN A C 1
ATOM 715 O O . ASN A 1 92 ? 13.736 -1.572 -8.133 1.00 92.31 92 ASN A O 1
ATOM 719 N N . VAL A 1 93 ? 14.998 -3.364 -7.688 1.00 89.50 93 VAL A N 1
ATOM 720 C CA . VAL A 1 93 ? 13.977 -4.367 -8.028 1.00 89.50 93 VAL A CA 1
ATOM 721 C C . VAL A 1 93 ? 13.504 -5.014 -6.731 1.00 89.50 93 VAL A C 1
ATOM 723 O O . VAL A 1 93 ? 13.977 -6.078 -6.336 1.00 89.50 93 VAL A O 1
ATOM 726 N N . ASP A 1 94 ? 12.614 -4.313 -6.031 1.00 88.62 94 ASP A N 1
ATOM 727 C CA . ASP A 1 94 ? 12.302 -4.570 -4.621 1.00 88.62 94 ASP A CA 1
ATOM 728 C C . ASP A 1 94 ? 10.787 -4.748 -4.416 1.00 88.62 94 ASP A C 1
ATOM 730 O O . ASP A 1 94 ? 10.048 -3.823 -4.059 1.00 88.62 94 ASP A O 1
ATOM 734 N N . ALA A 1 95 ? 10.303 -5.951 -4.735 1.00 90.62 95 ALA A N 1
ATOM 735 C CA . ALA A 1 95 ? 8.885 -6.288 -4.667 1.00 90.62 95 ALA A CA 1
ATOM 736 C C . ALA A 1 95 ? 8.343 -6.182 -3.230 1.00 90.62 95 ALA A C 1
ATOM 738 O O . ALA A 1 95 ? 8.862 -6.791 -2.293 1.00 90.62 95 ALA A O 1
ATOM 739 N N . GLY A 1 96 ? 7.265 -5.410 -3.067 1.00 88.12 96 GLY A N 1
ATOM 740 C CA . GLY A 1 96 ? 6.632 -5.133 -1.773 1.00 88.12 96 GLY A CA 1
ATOM 741 C C . GLY A 1 96 ? 7.285 -4.017 -0.953 1.00 88.12 96 GLY A C 1
ATOM 742 O O . GLY A 1 96 ? 6.871 -3.784 0.187 1.00 88.12 96 GLY A O 1
ATOM 743 N N . ARG A 1 97 ? 8.292 -3.316 -1.493 1.00 94.94 97 ARG A N 1
ATOM 744 C CA . ARG A 1 97 ? 8.856 -2.129 -0.839 1.00 94.94 97 ARG A CA 1
ATOM 745 C C . ARG A 1 97 ? 8.000 -0.883 -1.031 1.00 94.94 97 ARG A C 1
ATOM 747 O O . ARG A 1 97 ? 7.855 -0.117 -0.080 1.00 94.94 97 ARG A O 1
ATOM 754 N N . ILE A 1 98 ? 7.434 -0.718 -2.223 1.00 97.12 98 ILE A N 1
ATOM 755 C CA . ILE A 1 98 ? 6.553 0.399 -2.570 1.00 97.12 98 ILE A CA 1
ATOM 756 C C . ILE A 1 98 ? 5.226 0.253 -1.821 1.00 97.12 98 ILE A C 1
ATOM 758 O O . ILE A 1 98 ? 4.619 -0.820 -1.826 1.00 97.12 98 ILE A O 1
ATOM 762 N N . ARG A 1 99 ? 4.806 1.310 -1.119 1.00 96.38 99 ARG A N 1
ATOM 763 C CA . ARG A 1 99 ? 3.615 1.312 -0.259 1.00 96.38 99 ARG A CA 1
ATOM 764 C C . ARG A 1 99 ? 2.895 2.650 -0.358 1.00 96.38 99 ARG A C 1
ATOM 766 O O . ARG A 1 99 ? 3.508 3.680 -0.105 1.00 96.38 99 ARG A O 1
ATOM 773 N N . ASN A 1 100 ? 1.587 2.619 -0.596 1.00 97.62 100 ASN A N 1
ATOM 774 C CA . ASN A 1 100 ? 0.737 3.792 -0.423 1.00 97.62 100 ASN A CA 1
ATOM 775 C C . ASN A 1 100 ? 0.322 3.921 1.052 1.00 97.62 100 ASN A C 1
ATOM 777 O O . ASN A 1 100 ? -0.402 3.078 1.586 1.00 97.62 100 ASN A O 1
ATOM 781 N N . GLU A 1 101 ? 0.796 4.964 1.734 1.00 95.56 101 GLU A N 1
ATOM 782 C CA . GLU A 1 101 ? 0.529 5.156 3.166 1.00 95.56 101 GLU A CA 1
ATOM 783 C C . GLU A 1 101 ? -0.966 5.384 3.450 1.00 95.56 101 GLU A C 1
ATOM 785 O O . GLU A 1 101 ? -1.507 4.853 4.422 1.00 95.56 101 GLU A O 1
ATOM 790 N N . GLU A 1 102 ? -1.652 6.140 2.588 1.00 96.44 102 GLU A N 1
ATOM 791 C CA . GLU A 1 102 ? -3.073 6.463 2.748 1.00 96.44 102 GLU A CA 1
ATOM 792 C C . GLU A 1 102 ? -3.953 5.204 2.750 1.00 96.44 102 GLU A C 1
ATOM 794 O O . GLU A 1 102 ? -4.825 5.059 3.608 1.00 96.44 102 GLU A O 1
ATOM 799 N N . PHE A 1 103 ? -3.676 4.254 1.856 1.00 97.38 103 PHE A N 1
ATOM 800 C CA . PHE A 1 103 ? -4.358 2.966 1.770 1.00 97.38 103 PHE A CA 1
ATOM 801 C C . PHE A 1 103 ? -4.263 2.195 3.093 1.00 97.38 103 PHE A C 1
ATOM 803 O O . PHE A 1 103 ? -5.267 1.724 3.629 1.00 97.38 103 PHE A O 1
ATOM 810 N N . PHE A 1 104 ? -3.066 2.110 3.679 1.00 95.31 104 PHE A N 1
ATOM 811 C CA . PHE A 1 104 ? -2.877 1.405 4.948 1.00 95.31 104 PHE A CA 1
ATOM 812 C C . PHE A 1 104 ? -3.485 2.146 6.139 1.00 95.31 104 PHE A C 1
ATOM 814 O O . PHE A 1 104 ? -4.019 1.499 7.041 1.00 95.31 104 PHE A O 1
ATOM 821 N N . LYS A 1 105 ? -3.473 3.484 6.137 1.00 96.06 105 LYS A N 1
ATOM 822 C CA . LYS A 1 105 ? -4.167 4.288 7.154 1.00 96.06 105 LYS A CA 1
ATOM 823 C C . LYS A 1 105 ? -5.676 4.044 7.133 1.00 96.06 105 LYS A C 1
ATOM 825 O O . LYS A 1 105 ? -6.267 3.889 8.196 1.00 96.06 105 LYS A O 1
ATOM 830 N N . ARG A 1 106 ? -6.291 3.929 5.952 1.00 95.19 106 ARG A N 1
ATOM 831 C CA . ARG A 1 106 ? -7.718 3.573 5.818 1.00 95.19 106 ARG A CA 1
ATOM 832 C C . ARG A 1 106 ? -8.027 2.174 6.354 1.00 95.19 106 ARG A C 1
ATOM 834 O O . ARG A 1 106 ? -9.082 1.962 6.942 1.00 95.19 106 ARG A O 1
ATOM 841 N N . MET A 1 107 ? -7.104 1.226 6.184 1.00 93.31 107 MET A N 1
ATOM 842 C CA . MET A 1 107 ? -7.288 -0.154 6.642 1.00 93.31 107 MET A CA 1
ATOM 843 C C . MET A 1 107 ? -7.084 -0.326 8.151 1.00 93.31 107 MET A C 1
ATOM 845 O O . MET A 1 107 ? -7.856 -1.028 8.801 1.00 93.31 107 MET A O 1
ATOM 849 N N . TYR A 1 108 ? -6.033 0.282 8.702 1.00 93.69 1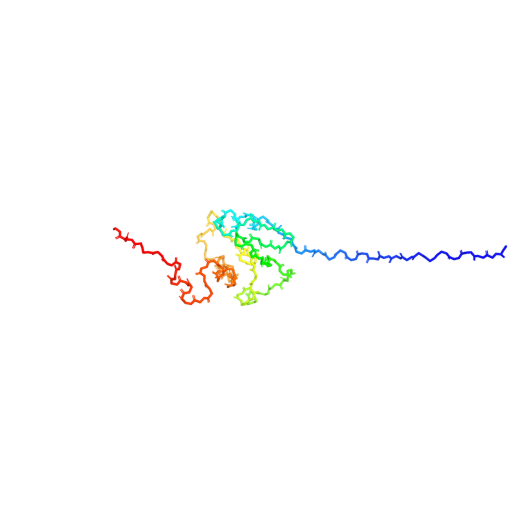08 TYR A N 1
ATOM 850 C CA . TYR A 1 108 ? -5.575 -0.001 10.064 1.00 93.69 108 TYR A CA 1
ATOM 851 C C . TYR A 1 108 ? -5.824 1.136 11.059 1.00 93.69 108 TYR A C 1
ATOM 853 O O . TYR A 1 108 ? -5.795 0.886 12.262 1.00 93.69 108 TYR A O 1
ATOM 861 N N . GLY A 1 109 ? -6.108 2.351 10.589 1.00 95.62 10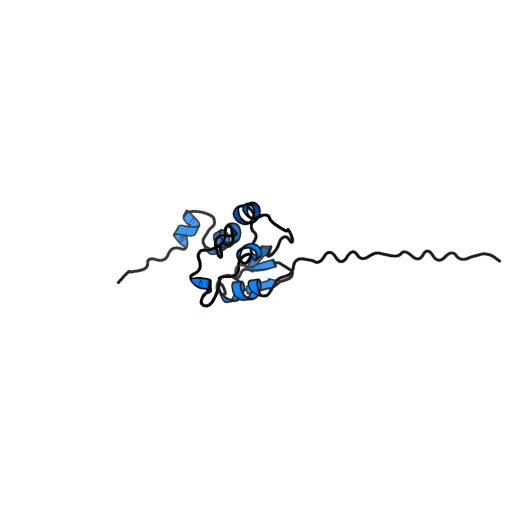9 GLY A N 1
ATOM 862 C CA . GLY A 1 109 ? -6.224 3.568 11.391 1.00 95.62 109 GLY A CA 1
ATOM 863 C C . GLY A 1 109 ? -5.147 4.590 11.019 1.00 95.62 109 GLY A C 1
ATOM 864 O O . GLY A 1 109 ? -3.977 4.250 10.834 1.00 95.62 109 GLY A O 1
ATOM 865 N N . ALA A 1 110 ? -5.537 5.858 10.925 1.00 96.38 110 ALA A N 1
ATOM 866 C CA . ALA A 1 110 ? -4.655 6.980 10.621 1.00 96.38 110 ALA A CA 1
ATOM 867 C C . ALA A 1 110 ? -3.951 7.530 11.869 1.00 96.38 110 ALA A C 1
ATOM 869 O O . ALA A 1 110 ? -2.918 8.196 11.759 1.00 96.38 110 ALA A O 1
ATOM 870 N N . THR A 1 111 ? -4.489 7.248 13.058 1.00 97.31 111 THR A N 1
ATOM 871 C CA . THR A 1 111 ? -3.909 7.666 14.337 1.00 97.31 111 THR A CA 1
ATOM 872 C C . THR A 1 111 ? -3.524 6.479 15.210 1.00 97.31 111 THR A C 1
ATOM 874 O O . THR A 1 111 ? -4.054 5.376 15.095 1.00 97.31 111 THR A O 1
ATOM 877 N N . LYS A 1 112 ? -2.612 6.718 16.157 1.00 97.12 112 LYS A N 1
ATOM 878 C CA . LYS A 1 112 ? -2.212 5.721 17.159 1.00 97.12 112 LYS A CA 1
ATOM 879 C C . LYS A 1 112 ? -3.409 5.137 17.916 1.00 97.12 112 LYS A C 1
ATOM 881 O O . LYS A 1 112 ? -3.401 3.948 18.225 1.00 97.12 112 LYS A O 1
ATOM 886 N N . ASP A 1 113 ? -4.392 5.966 18.253 1.00 98.00 113 ASP A N 1
ATOM 887 C CA . ASP A 1 113 ? -5.546 5.530 19.037 1.00 98.00 113 ASP A CA 1
ATOM 888 C C . ASP A 1 113 ? -6.547 4.750 18.178 1.00 98.00 113 ASP A C 1
ATOM 890 O O . ASP A 1 113 ? -7.047 3.723 18.631 1.00 98.00 113 ASP A O 1
ATOM 894 N N . GLU A 1 114 ? -6.750 5.137 16.914 1.00 96.88 114 GLU A N 1
ATOM 895 C CA . GLU A 1 114 ? -7.507 4.326 15.948 1.00 96.88 114 GLU A CA 1
ATOM 896 C C . GLU A 1 114 ? -6.874 2.946 15.755 1.00 96.88 114 GLU A C 1
ATOM 898 O O . GLU A 1 114 ? -7.563 1.935 15.883 1.00 96.88 114 GLU A O 1
ATOM 903 N N . VAL A 1 115 ? -5.553 2.888 15.545 1.00 97.06 115 VAL A N 1
ATOM 904 C CA . VAL A 1 115 ? -4.831 1.615 15.402 1.00 97.06 115 VAL A CA 1
ATOM 905 C C . VAL A 1 115 ? -5.026 0.741 16.635 1.00 97.06 115 VAL A C 1
ATOM 907 O O . VAL A 1 115 ? -5.356 -0.434 16.504 1.00 97.06 115 VAL A O 1
ATOM 910 N N . LYS A 1 116 ? -4.876 1.299 17.844 1.00 96.50 116 LYS A N 1
ATOM 911 C CA . LYS A 1 116 ? -5.087 0.552 19.095 1.00 96.50 116 LYS A CA 1
ATOM 912 C C . LYS A 1 116 ? -6.496 -0.016 19.219 1.00 96.50 116 LYS A C 1
ATOM 914 O O . LYS A 1 116 ? -6.629 -1.139 19.696 1.00 96.50 116 LYS A O 1
ATOM 919 N N . ASN A 1 117 ? -7.514 0.735 18.805 1.00 95.44 117 ASN A N 1
ATOM 920 C CA . ASN A 1 117 ? -8.904 0.282 18.855 1.00 95.44 117 ASN A CA 1
ATOM 921 C C . ASN A 1 117 ? -9.166 -0.903 17.911 1.00 95.44 117 ASN A C 1
ATOM 923 O O . ASN A 1 117 ? -10.073 -1.690 18.169 1.00 95.44 117 ASN A O 1
ATOM 927 N N . ASN A 1 118 ? -8.352 -1.054 16.863 1.00 92.25 118 ASN A N 1
ATOM 928 C CA . ASN A 1 118 ? -8.444 -2.148 15.896 1.00 92.25 118 ASN A CA 1
ATOM 929 C C . ASN A 1 118 ? -7.612 -3.388 16.283 1.00 92.25 118 ASN A C 1
ATOM 931 O O . ASN A 1 118 ? -7.720 -4.426 15.628 1.00 92.25 118 ASN A O 1
ATOM 935 N N . LEU A 1 119 ? -6.768 -3.315 17.321 1.00 94.69 119 LEU A N 1
ATOM 936 C CA . LEU A 1 119 ? -5.945 -4.450 17.746 1.00 94.69 119 LEU A CA 1
ATOM 937 C C . LEU A 1 119 ? -6.780 -5.518 18.457 1.00 94.69 119 LEU A C 1
ATOM 939 O O . LEU A 1 119 ? -7.606 -5.228 19.320 1.00 94.69 119 LEU A O 1
ATOM 943 N N . ILE A 1 120 ? -6.465 -6.782 18.177 1.00 93.00 120 ILE A N 1
ATOM 944 C CA . ILE A 1 120 ? -7.004 -7.933 18.903 1.00 93.00 120 ILE A CA 1
ATOM 945 C C . ILE A 1 120 ? -5.900 -8.615 19.712 1.00 93.00 120 ILE A C 1
ATOM 947 O O . ILE A 1 120 ? -4.741 -8.672 19.301 1.00 93.00 120 ILE A O 1
ATOM 951 N N . THR A 1 121 ? -6.246 -9.154 20.882 1.00 93.81 121 THR A N 1
ATOM 952 C CA . THR A 1 121 ? -5.294 -9.940 21.678 1.00 93.81 121 THR A CA 1
ATOM 953 C C . THR A 1 121 ? -5.199 -11.358 21.130 1.00 93.81 121 THR A C 1
ATOM 955 O O . THR A 1 121 ? -6.163 -12.119 21.195 1.00 93.81 121 THR A O 1
ATOM 958 N N . LEU A 1 122 ? -4.016 -11.730 20.641 1.00 94.12 122 LEU A N 1
ATOM 959 C CA . LEU A 1 122 ? -3.695 -13.105 20.274 1.00 94.12 122 LEU A CA 1
ATOM 960 C C . LEU A 1 122 ? -3.059 -13.822 21.469 1.00 94.12 122 LEU A C 1
ATOM 962 O O . LEU A 1 122 ? -2.063 -13.356 22.024 1.00 94.12 122 LEU A O 1
ATOM 966 N N . LYS A 1 123 ? -3.624 -14.966 21.864 1.00 91.69 123 LYS A N 1
ATOM 967 C CA . LYS A 1 123 ? -2.972 -15.877 22.812 1.00 91.69 123 LYS A CA 1
ATOM 968 C C . LYS A 1 123 ? -2.012 -16.768 22.031 1.00 91.69 123 LYS A C 1
ATOM 970 O O . LYS A 1 123 ? -2.462 -17.614 21.264 1.00 91.69 123 LYS A O 1
ATOM 975 N N . TRP A 1 124 ? -0.715 -16.555 22.218 1.00 86.75 124 TRP A N 1
ATOM 976 C CA . TRP A 1 124 ? 0.315 -17.448 21.693 1.00 86.75 124 TRP A CA 1
ATOM 977 C C . TRP A 1 124 ? 0.365 -18.722 22.545 1.00 86.75 124 TRP A C 1
ATOM 979 O O . TRP A 1 124 ? 0.398 -18.627 23.774 1.00 86.75 124 TRP A O 1
ATOM 989 N N . LEU A 1 125 ? 0.296 -19.881 21.883 1.00 70.31 125 LEU A N 1
ATOM 990 C CA . LEU A 1 125 ? 0.360 -21.224 22.473 1.00 70.31 125 LEU A CA 1
ATOM 991 C C . LEU A 1 125 ? 1.757 -21.819 22.302 1.00 70.31 125 LEU A C 1
ATOM 993 O O . LEU A 1 125 ? 2.346 -21.594 21.220 1.00 70.31 125 LEU A O 1
#

pLDDT: mean 87.99, std 16.55, range [38.5, 98.38]

Solvent-accessible surface area (backbone atoms only — not comparable to full-atom values): 8020 Å² total; per-residue (Å²): 143,84,86,85,86,80,84,83,80,80,80,79,79,77,79,72,82,70,55,61,64,52,76,63,54,54,51,49,32,66,75,38,53,91,51,30,73,51,63,54,93,19,24,37,32,33,67,89,71,50,75,43,74,29,55,90,75,71,91,69,53,74,69,43,34,62,77,66,30,44,57,54,49,38,59,75,41,76,75,63,63,74,83,57,52,77,52,82,69,58,90,92,54,55,55,72,69,33,53,29,65,68,63,52,24,74,74,50,37,83,44,75,66,50,31,57,73,68,61,77,90,78,85,87,130

Nearest PDB structures (foldseek):
  5tx3-assembly2_B  TM=2.206E-01  e=4.651E+00  Homo sapiens
  5apo-assembly1_E  TM=2.134E-01  e=9.543E+00  Saccharomyces cerevisiae S288C

Sequence (125 aa):
MKTLAAALCLACFTHIAQAECDKNADKLIKAYSEHLVACENNTLVWRNGERQLYDDGKQKTFDQLLEQADVEDMFAFPYPVGANSYAPPAVNVDAGRIRNEEFFKRMYGATKDEVKNNLITLKWL

Mean predicted aligned error: 8.44 Å

Radius of gyration: 22.25 Å; Cα contacts (8 Å, |Δi|>4): 127; chains: 1; bounding box: 42×54×82 Å

Secondary structure (DSSP, 8-state):
--PPP-----------------HHHHHHHHHTTTTEEEEETTEEEETTS-EEES-------HHHHHHH--TGGGGSSPPP-GGGGGSPPPTT--TTT---HHHHHHHH-SSHHHHHHH-------

Foldseek 3Di:
DDDDDDDDDDPPPPPPPQDADDVVQVVVCVVPVVFFDDGDSQWTATPVRDIDGADPPDDDDLVCQQPPDHNVSLCVADQDDDPCNPDDDDVSNDRRNRDDPVVVCSVQNPDPVSNVVRDDDDDDD